Protein AF-A0A3B0Y2H4-F1 (afdb_monomer_lite)

Radius of gyration: 15.21 Å; chains: 1; bounding box: 30×24×44 Å

Sequence (88 aa):
MRKLFLPILNLLESGEEEYRYKESHRKILLVVGGLFLFLSAVSATAAIIASQLGGLIPFLVFFLIGLVCEVVGLLGSDRAVAKIWGSK

Foldseek 3Di:
DVVVCVVVQCVQVDDPDDFDFDLVLLVVLLVQLVVLQVQLVVLVVVCVVVVHPVSVVSNVVSNVSSVSSNCCSPPHDSSSSRVVVVGD

Structure (mmCIF, N/CA/C/O backbone):
data_AF-A0A3B0Y2H4-F1
#
_entry.id   AF-A0A3B0Y2H4-F1
#
loop_
_atom_site.group_PDB
_atom_site.id
_atom_site.type_symbol
_atom_site.label_atom_id
_atom_site.label_alt_id
_atom_site.label_comp_id
_atom_site.label_asym_id
_atom_site.label_entity_id
_atom_site.label_seq_id
_atom_site.pdbx_PDB_ins_code
_atom_site.Cartn_x
_atom_site.Cartn_y
_atom_site.Cartn_z
_atom_site.occupancy
_atom_site.B_iso_or_equiv
_atom_site.auth_seq_id
_atom_site.auth_comp_id
_atom_site.auth_asym_id
_atom_site.auth_atom_id
_atom_site.pdbx_PDB_model_num
ATOM 1 N N . MET A 1 1 ? -13.787 -11.508 -1.867 1.00 51.62 1 MET A N 1
ATOM 2 C CA . MET A 1 1 ? -12.727 -10.487 -1.708 1.00 51.62 1 MET A CA 1
ATOM 3 C C . MET A 1 1 ? -11.964 -10.620 -0.382 1.00 51.62 1 MET A C 1
ATOM 5 O O . MET A 1 1 ? -10.772 -10.861 -0.441 1.00 51.62 1 MET A O 1
ATOM 9 N N . ARG A 1 2 ? -12.601 -10.569 0.805 1.00 54.81 2 ARG A N 1
ATOM 10 C CA . ARG A 1 2 ? -11.892 -10.655 2.112 1.00 54.81 2 ARG A CA 1
ATOM 11 C C . ARG A 1 2 ? -11.146 -11.978 2.367 1.00 54.81 2 ARG A C 1
ATOM 13 O O . ARG A 1 2 ? -10.145 -11.988 3.068 1.00 54.81 2 ARG A O 1
ATOM 20 N N . LYS A 1 3 ? -11.602 -13.085 1.762 1.00 54.31 3 LYS A N 1
ATOM 21 C CA . LYS A 1 3 ? -11.027 -14.425 1.975 1.00 54.31 3 LYS A CA 1
ATOM 22 C C . LYS A 1 3 ? -9.560 -14.577 1.553 1.00 54.31 3 LYS A C 1
ATOM 24 O O . LYS A 1 3 ? -8.869 -15.378 2.164 1.00 54.31 3 LYS A O 1
ATOM 29 N N . LEU A 1 4 ? -9.080 -13.818 0.562 1.00 60.56 4 LEU A N 1
ATOM 30 C CA . LEU A 1 4 ? -7.685 -13.921 0.105 1.00 60.56 4 LEU A CA 1
ATOM 31 C C . LEU A 1 4 ? -6.693 -13.359 1.135 1.00 60.56 4 LEU A C 1
ATOM 33 O O . LEU A 1 4 ? -5.583 -13.857 1.270 1.00 60.56 4 LEU A O 1
ATOM 37 N N . PHE A 1 5 ? -7.123 -12.342 1.884 1.00 64.69 5 PHE A N 1
ATOM 38 C CA . PHE A 1 5 ? -6.306 -11.634 2.871 1.00 64.69 5 PHE A CA 1
ATOM 39 C C . PHE A 1 5 ? -6.641 -1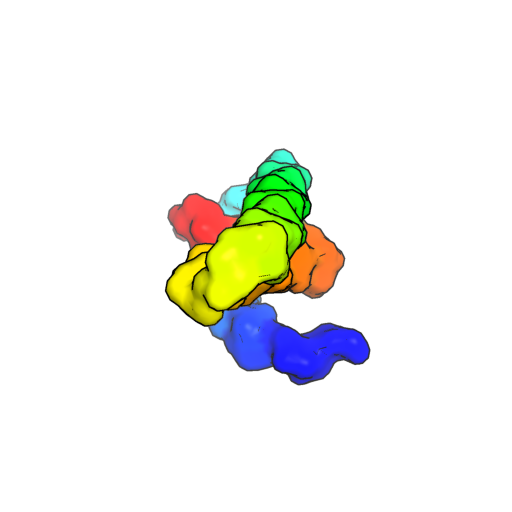2.036 4.310 1.00 64.69 5 PHE A C 1
ATOM 41 O O . PHE A 1 5 ? -6.109 -11.455 5.249 1.00 64.69 5 PHE A O 1
ATOM 48 N N . LEU A 1 6 ? -7.478 -13.066 4.488 1.00 65.50 6 LEU A N 1
ATOM 49 C CA . LEU A 1 6 ? -7.824 -13.633 5.790 1.00 65.50 6 LEU A CA 1
ATOM 50 C C . LEU A 1 6 ? -6.629 -14.010 6.671 1.00 65.50 6 LEU A C 1
ATOM 52 O O . LEU A 1 6 ? -6.761 -13.777 7.862 1.00 65.50 6 LEU A O 1
ATOM 56 N N . PRO A 1 7 ? -5.506 -14.585 6.191 1.00 67.94 7 PRO A N 1
ATOM 57 C CA . PRO A 1 7 ? -4.400 -14.918 7.092 1.00 67.94 7 PRO A CA 1
ATOM 58 C C . PRO A 1 7 ? -3.728 -13.663 7.659 1.00 67.94 7 PRO A C 1
ATOM 60 O O . PRO A 1 7 ? -3.376 -13.637 8.833 1.00 67.94 7 PRO A O 1
ATOM 63 N N . ILE A 1 8 ? -3.621 -12.601 6.856 1.00 67.12 8 ILE A N 1
ATOM 64 C CA . ILE A 1 8 ? -3.071 -11.314 7.289 1.00 67.12 8 ILE A CA 1
ATOM 65 C C . ILE A 1 8 ? -4.071 -10.631 8.228 1.00 67.12 8 ILE A C 1
ATOM 67 O O . ILE A 1 8 ? -3.709 -10.274 9.343 1.00 67.12 8 ILE A O 1
ATOM 71 N N . LEU A 1 9 ? -5.347 -10.529 7.836 1.00 66.38 9 LEU A N 1
ATOM 72 C CA . LEU A 1 9 ? -6.381 -9.949 8.694 1.00 66.38 9 LEU A CA 1
ATOM 73 C C . LEU A 1 9 ? -6.529 -10.714 10.011 1.00 66.38 9 LEU A C 1
ATOM 75 O O . LEU A 1 9 ? -6.506 -10.072 11.044 1.00 66.38 9 LEU A O 1
ATOM 79 N N . ASN A 1 10 ? -6.591 -12.049 10.021 1.00 70.44 10 ASN A N 1
ATOM 80 C CA . ASN A 1 10 ? -6.686 -12.815 11.270 1.00 70.44 10 ASN A CA 1
ATOM 81 C C . ASN A 1 10 ? -5.470 -12.611 12.166 1.00 70.44 10 ASN A C 1
ATOM 83 O O . ASN A 1 10 ? -5.637 -12.527 13.377 1.00 70.44 10 ASN A O 1
ATOM 87 N N . LEU A 1 11 ? -4.257 -12.526 11.612 1.00 69.12 11 LEU A N 1
ATOM 88 C CA . LEU A 1 11 ? -3.067 -12.258 12.420 1.00 69.12 11 LEU A CA 1
ATOM 89 C C . LEU A 1 11 ? -3.139 -10.864 13.055 1.00 69.12 11 LEU A C 1
ATOM 91 O O . LEU A 1 11 ? -2.745 -10.681 14.208 1.00 69.12 11 LEU A O 1
ATOM 95 N N . LEU A 1 12 ? -3.660 -9.882 12.316 1.00 67.88 12 LEU A N 1
ATOM 96 C CA . LEU A 1 12 ? -3.808 -8.515 12.799 1.00 67.88 12 LEU A CA 1
ATOM 97 C C . LEU A 1 12 ? -5.021 -8.311 13.723 1.00 67.88 12 LEU A C 1
ATOM 99 O O . LEU A 1 12 ? -4.974 -7.490 14.633 1.00 67.88 12 LEU A O 1
ATOM 103 N N . GLU A 1 13 ? -6.087 -9.074 13.527 1.00 69.31 13 GLU A N 1
ATOM 104 C CA . GLU A 1 13 ? -7.337 -8.985 14.279 1.00 69.31 13 GLU A CA 1
ATOM 105 C C . GLU A 1 13 ? -7.382 -9.945 15.468 1.00 69.31 13 GLU A C 1
ATOM 107 O O . GLU A 1 13 ? -8.194 -9.733 16.361 1.00 69.31 13 GLU A O 1
ATOM 112 N N . SER A 1 14 ? -6.516 -10.962 15.536 1.00 60.25 14 SER A N 1
ATOM 113 C CA . SER A 1 14 ? -6.423 -11.858 16.694 1.00 60.25 14 SER A CA 1
ATOM 114 C C . SER A 1 14 ? -5.715 -11.177 17.864 1.00 60.25 14 SER A C 1
ATOM 116 O O . SER A 1 14 ? -4.584 -10.691 17.739 1.00 60.25 14 SER A O 1
ATOM 118 N N . GLY A 1 15 ? -6.399 -11.169 19.006 1.00 60.47 15 GLY A N 1
ATOM 119 C CA . GLY A 1 15 ? -5.957 -10.661 20.305 1.00 60.47 15 GLY A CA 1
ATOM 120 C C . GLY A 1 15 ? -7.171 -10.358 21.190 1.00 60.47 15 GLY A C 1
ATOM 121 O O . GLY A 1 15 ? -8.288 -10.299 20.693 1.00 60.47 15 GLY A O 1
ATOM 122 N N . GLU A 1 16 ? -6.993 -10.054 22.466 1.00 57.88 16 GLU A N 1
ATOM 123 C CA . GLU A 1 16 ? -8.041 -9.488 23.353 1.00 57.88 16 GLU A CA 1
ATOM 124 C C . GLU A 1 16 ? -7.551 -8.151 23.953 1.00 57.88 16 GLU A C 1
ATOM 126 O O . GLU A 1 16 ? -8.017 -7.704 24.990 1.00 57.88 16 GLU A O 1
ATOM 131 N N . GLU A 1 17 ? -6.552 -7.522 23.320 1.00 58.62 17 GLU A N 1
ATOM 132 C CA . GLU A 1 17 ? -5.913 -6.302 23.828 1.00 58.62 17 GLU A CA 1
ATOM 133 C C . GLU A 1 17 ? -6.759 -5.047 23.538 1.00 58.62 17 GLU A C 1
ATOM 135 O O . GLU A 1 17 ? -7.362 -4.915 22.462 1.00 58.62 17 GLU 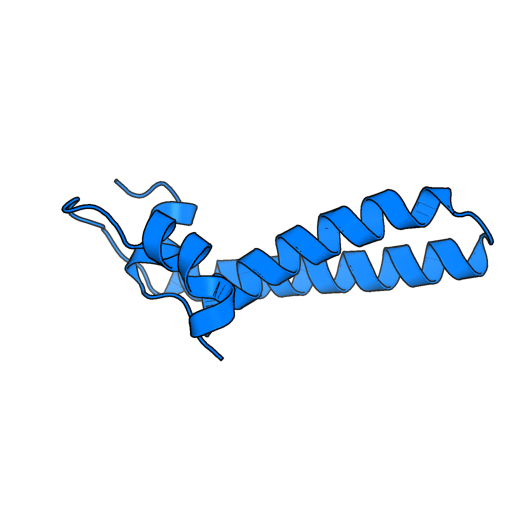A O 1
ATOM 140 N N . GLU A 1 18 ? -6.799 -4.152 24.527 1.00 56.59 18 GLU A N 1
ATOM 141 C CA . GLU A 1 18 ? -7.611 -2.935 24.598 1.00 56.59 18 GLU A CA 1
ATOM 142 C C . GLU A 1 18 ? -7.030 -1.830 23.697 1.00 56.59 18 GLU A C 1
ATOM 144 O O . GLU A 1 18 ? -6.220 -1.013 24.112 1.00 56.59 18 GLU A O 1
ATOM 149 N N . TYR A 1 19 ? -7.443 -1.795 22.430 1.00 58.88 19 TYR A N 1
ATOM 150 C CA . TYR A 1 19 ? -6.848 -0.892 21.443 1.00 58.88 19 TYR A CA 1
ATOM 151 C C . TYR A 1 19 ? -7.422 0.538 21.508 1.00 58.88 19 TYR A C 1
ATOM 153 O O . TYR A 1 19 ? -8.628 0.759 21.368 1.00 58.88 19 TYR A O 1
ATOM 161 N N . ARG A 1 20 ? -6.555 1.559 21.614 1.00 56.78 20 ARG A N 1
ATOM 162 C CA . ARG A 1 20 ? -6.941 2.964 21.366 1.00 56.78 20 ARG A CA 1
ATOM 163 C C . ARG A 1 20 ? -6.962 3.256 19.870 1.00 56.78 20 ARG A C 1
ATOM 165 O O . ARG A 1 20 ? -5.968 3.647 19.259 1.00 56.78 20 ARG A O 1
ATOM 172 N N . TYR A 1 21 ? -8.137 3.108 19.275 1.00 61.97 21 TYR A N 1
ATOM 173 C CA . TYR A 1 21 ? -8.351 3.475 17.883 1.00 61.97 21 TYR A CA 1
ATOM 174 C C . TYR A 1 21 ? -8.465 4.983 17.667 1.00 61.97 21 TYR A C 1
ATOM 176 O O . TYR A 1 21 ? -9.083 5.709 18.446 1.00 61.97 21 TYR A O 1
ATOM 184 N N . LYS A 1 22 ? -7.915 5.443 16.543 1.00 62.97 22 LYS A N 1
ATOM 185 C CA . LYS A 1 22 ? -8.132 6.788 16.018 1.00 62.97 22 LYS A CA 1
ATOM 186 C C . LYS A 1 22 ? -8.330 6.683 14.509 1.00 62.97 22 LYS A C 1
ATOM 188 O O . LYS A 1 22 ? -7.426 6.230 13.808 1.00 62.97 22 LYS A O 1
ATOM 193 N N . GLU A 1 23 ? -9.471 7.145 13.994 1.00 66.19 23 GLU A N 1
ATOM 194 C CA . GLU A 1 23 ? -9.802 7.096 12.555 1.00 66.19 23 GLU A CA 1
ATOM 195 C C . GLU A 1 23 ? -8.739 7.751 11.652 1.00 66.19 23 GLU A C 1
ATOM 197 O O . GLU A 1 23 ? -8.596 7.400 10.479 1.00 66.19 23 GLU A O 1
ATOM 202 N N . SER A 1 24 ? -7.941 8.685 12.184 1.00 73.31 24 SER A N 1
ATOM 203 C CA . SER A 1 24 ? -6.821 9.295 11.461 1.00 73.31 24 SER A CA 1
ATOM 204 C C . SER A 1 24 ? -5.761 8.279 11.026 1.00 73.31 24 SER A C 1
ATOM 206 O O . SER A 1 24 ? -5.180 8.440 9.956 1.00 73.31 24 SER A O 1
ATOM 208 N N . HIS A 1 25 ? -5.530 7.217 11.806 1.00 74.94 25 HIS A N 1
ATOM 209 C CA . HIS A 1 25 ? -4.544 6.183 11.477 1.00 74.94 25 HIS A CA 1
ATOM 210 C C . HIS A 1 25 ? -4.916 5.415 10.209 1.00 74.94 25 HIS A C 1
ATOM 212 O O . HIS A 1 25 ? -4.034 5.061 9.428 1.00 74.94 25 HIS A O 1
ATOM 218 N N . ARG A 1 26 ? -6.217 5.234 9.952 1.00 79.19 26 ARG A N 1
ATOM 219 C CA . ARG A 1 26 ? -6.717 4.592 8.733 1.00 79.19 26 ARG A CA 1
ATOM 220 C C . ARG A 1 26 ? -6.442 5.447 7.500 1.00 79.19 26 ARG A C 1
ATOM 222 O O . ARG A 1 26 ? -5.947 4.938 6.501 1.00 79.19 26 ARG A O 1
ATOM 229 N N . LYS A 1 27 ? -6.697 6.758 7.585 1.00 82.75 27 LYS A N 1
ATOM 230 C CA . LYS A 1 27 ? -6.401 7.703 6.493 1.00 82.75 27 LYS A CA 1
ATOM 231 C C . LYS A 1 27 ? -4.910 7.760 6.186 1.00 82.75 27 LYS A C 1
ATOM 233 O O . LYS A 1 27 ? -4.544 7.704 5.020 1.00 82.75 27 LYS A O 1
ATOM 238 N N . ILE A 1 28 ? -4.057 7.825 7.210 1.00 84.88 28 ILE A N 1
ATOM 239 C CA . ILE A 1 28 ? -2.603 7.834 7.005 1.00 84.88 28 ILE A CA 1
ATOM 240 C C . ILE A 1 28 ? -2.152 6.518 6.364 1.00 84.88 28 ILE A C 1
ATOM 242 O O . ILE A 1 28 ? -1.360 6.557 5.432 1.00 84.88 28 ILE A O 1
ATOM 246 N N . LEU A 1 29 ? -2.686 5.370 6.797 1.00 84.81 29 LEU A N 1
ATOM 247 C CA . LEU A 1 29 ? -2.338 4.073 6.212 1.00 84.81 29 LEU A CA 1
ATOM 248 C C . LEU A 1 29 ? -2.689 3.996 4.718 1.00 84.81 29 LEU A C 1
ATOM 250 O O . LEU A 1 29 ? -1.879 3.510 3.936 1.00 84.81 29 LEU A O 1
ATOM 254 N N . LEU A 1 30 ? -3.850 4.527 4.322 1.00 86.56 30 LEU A N 1
ATOM 255 C CA . LEU A 1 30 ? -4.253 4.626 2.915 1.00 86.56 30 LEU A CA 1
ATOM 256 C C . LEU A 1 30 ? -3.369 5.59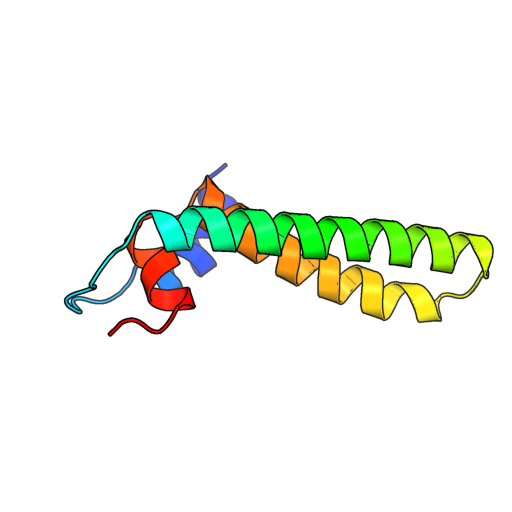5 2.124 1.00 86.56 30 LEU A C 1
ATOM 258 O O . LEU A 1 30 ? -2.944 5.280 1.021 1.00 86.56 30 LEU A O 1
ATOM 262 N N . VAL A 1 31 ? -3.044 6.762 2.687 1.00 90.69 31 VAL A N 1
ATOM 263 C CA . VAL A 1 31 ? -2.153 7.732 2.029 1.00 90.69 31 VAL A CA 1
ATOM 264 C C . VAL A 1 31 ? -0.752 7.146 1.839 1.00 90.69 31 VAL A C 1
ATOM 266 O O . VAL A 1 31 ? -0.165 7.289 0.770 1.00 90.69 31 VAL A O 1
ATOM 269 N N . VAL A 1 32 ? -0.221 6.457 2.851 1.00 89.25 32 VAL A N 1
ATOM 270 C CA . VAL A 1 32 ? 1.080 5.779 2.787 1.00 89.25 32 VAL A CA 1
ATOM 271 C C . VAL A 1 32 ? 1.037 4.611 1.799 1.00 89.25 32 VAL A C 1
ATOM 273 O O . VAL A 1 32 ? 1.956 4.479 0.996 1.00 89.25 32 VAL A O 1
ATOM 276 N N . GLY A 1 33 ? -0.036 3.813 1.796 1.00 89.44 33 GLY A N 1
ATOM 277 C CA . GLY A 1 33 ? -0.268 2.757 0.805 1.00 89.44 33 GLY A CA 1
ATOM 278 C C . GLY A 1 33 ? -0.239 3.297 -0.624 1.00 89.44 33 GLY A C 1
ATOM 279 O O . GLY A 1 33 ? 0.571 2.848 -1.437 1.00 89.44 33 GLY A O 1
ATOM 280 N N . GLY A 1 34 ? -1.004 4.358 -0.884 1.00 92.19 34 GLY A N 1
ATOM 281 C CA . GLY A 1 34 ? -1.020 5.057 -2.166 1.00 92.19 34 GLY A CA 1
ATOM 282 C C . GLY A 1 34 ? 0.341 5.638 -2.562 1.00 92.19 34 GLY A C 1
ATOM 283 O O . GLY A 1 34 ? 0.736 5.526 -3.721 1.00 92.19 34 GLY A O 1
ATOM 284 N N . LEU A 1 35 ? 1.102 6.197 -1.613 1.00 93.25 35 LEU A N 1
ATOM 285 C CA . LEU A 1 35 ? 2.472 6.664 -1.856 1.00 93.25 35 LEU A CA 1
ATOM 286 C C . LEU A 1 35 ? 3.392 5.515 -2.278 1.00 93.25 35 LEU A C 1
ATOM 288 O O . LEU A 1 35 ? 4.126 5.647 -3.254 1.00 93.25 35 LEU A O 1
ATOM 292 N N . PHE A 1 36 ? 3.334 4.373 -1.594 1.00 92.44 36 PHE A N 1
ATOM 293 C CA . PHE A 1 36 ? 4.119 3.196 -1.963 1.00 92.44 36 PHE A CA 1
ATOM 294 C C . PHE A 1 36 ? 3.713 2.629 -3.329 1.00 92.44 36 PHE A C 1
ATOM 296 O O . PHE A 1 36 ? 4.583 2.278 -4.125 1.00 92.44 36 PHE A O 1
ATOM 303 N N . LEU A 1 37 ? 2.418 2.606 -3.654 1.00 92.12 37 LEU A N 1
ATOM 304 C CA . LEU A 1 37 ? 1.944 2.218 -4.986 1.00 92.12 37 LEU A CA 1
ATOM 305 C C . LEU A 1 37 ? 2.415 3.196 -6.070 1.00 92.12 37 LEU A C 1
ATOM 307 O O . LEU A 1 37 ? 2.825 2.768 -7.150 1.00 92.12 37 LEU A O 1
ATOM 311 N N . PHE A 1 38 ? 2.436 4.496 -5.776 1.00 94.19 38 PHE A N 1
ATOM 312 C CA . PHE A 1 38 ? 2.991 5.505 -6.674 1.00 94.19 38 PHE A CA 1
ATOM 313 C C . PHE A 1 38 ? 4.495 5.293 -6.902 1.00 94.19 38 PHE A C 1
ATOM 315 O O . PHE A 1 38 ? 4.939 5.226 -8.049 1.00 94.19 38 PHE A O 1
ATOM 322 N N . LEU A 1 39 ? 5.281 5.101 -5.835 1.00 93.12 39 LEU A N 1
ATOM 323 C CA . LEU A 1 39 ? 6.712 4.785 -5.937 1.00 93.12 39 LEU A CA 1
ATOM 324 C C . LEU A 1 39 ? 6.961 3.485 -6.710 1.00 93.12 39 LEU A C 1
ATOM 326 O O . LEU A 1 39 ? 7.925 3.392 -7.471 1.00 93.12 39 LEU A O 1
ATOM 330 N N . SER A 1 40 ? 6.095 2.488 -6.531 1.00 93.31 40 SER A N 1
ATOM 331 C CA . SER A 1 40 ? 6.137 1.235 -7.275 1.00 93.31 40 SER A CA 1
ATOM 332 C C . SER A 1 40 ? 5.947 1.482 -8.776 1.00 93.31 40 SER A C 1
ATOM 334 O O . SER A 1 40 ? 6.796 1.080 -9.571 1.00 93.31 40 SER A O 1
ATOM 336 N N . ALA A 1 41 ? 4.920 2.237 -9.177 1.00 92.44 41 ALA A N 1
ATOM 337 C CA . ALA A 1 41 ? 4.679 2.580 -10.581 1.00 92.44 41 ALA A CA 1
ATOM 338 C C . ALA A 1 41 ? 5.847 3.362 -11.210 1.00 92.44 41 ALA A C 1
ATOM 340 O O . ALA A 1 41 ? 6.265 3.066 -12.334 1.00 92.44 41 ALA A O 1
ATOM 341 N N . VAL A 1 42 ? 6.420 4.318 -10.471 1.00 93.00 42 VAL A N 1
ATOM 342 C CA . VAL A 1 42 ? 7.616 5.059 -10.904 1.00 93.00 42 VAL A CA 1
ATOM 343 C C . VAL A 1 42 ? 8.810 4.118 -11.059 1.00 93.00 42 VAL A C 1
ATOM 345 O O . VAL A 1 42 ? 9.499 4.176 -12.074 1.00 93.00 42 VAL A O 1
ATOM 348 N N . SER A 1 43 ? 9.024 3.207 -10.106 1.00 90.56 43 SER A N 1
ATOM 349 C CA . SER A 1 43 ? 10.113 2.222 -10.161 1.00 90.56 43 SER A CA 1
ATOM 350 C C . SER A 1 43 ? 9.965 1.277 -11.354 1.00 90.56 43 SER A C 1
ATOM 352 O O . SER A 1 43 ? 10.941 1.035 -12.057 1.00 90.56 43 SER A O 1
ATOM 354 N N . ALA A 1 44 ? 8.751 0.794 -11.637 1.00 89.69 44 ALA A N 1
ATOM 355 C CA . ALA A 1 44 ? 8.476 -0.032 -12.811 1.00 89.69 44 ALA A CA 1
ATOM 356 C C . ALA A 1 44 ? 8.749 0.730 -14.113 1.00 89.69 44 ALA A C 1
ATOM 358 O O . ALA A 1 44 ? 9.417 0.214 -15.007 1.00 89.69 44 ALA A O 1
ATOM 359 N N . THR A 1 45 ? 8.286 1.978 -14.202 1.00 90.44 45 THR A N 1
ATOM 360 C CA . THR A 1 45 ? 8.505 2.828 -15.379 1.00 90.44 45 THR A CA 1
ATOM 361 C C . THR A 1 45 ? 9.997 3.086 -15.595 1.00 90.44 45 THR A C 1
ATOM 363 O O . THR A 1 45 ? 10.500 2.920 -16.704 1.00 90.44 45 THR A O 1
ATOM 366 N N . ALA A 1 46 ? 10.732 3.408 -14.528 1.00 89.56 46 ALA A N 1
ATOM 367 C CA . ALA A 1 46 ? 12.179 3.591 -14.572 1.00 89.56 46 ALA A CA 1
ATOM 368 C C . ALA A 1 46 ? 12.915 2.304 -14.979 1.00 89.56 46 ALA A C 1
ATOM 370 O O . ALA A 1 46 ? 13.842 2.367 -15.783 1.00 89.56 46 ALA A O 1
ATOM 371 N N . ALA A 1 47 ? 12.484 1.138 -14.48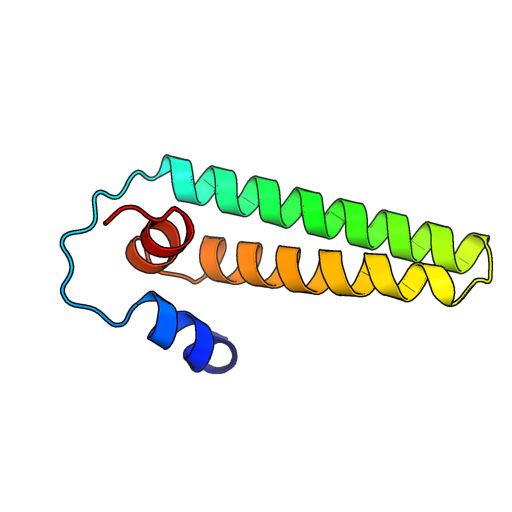3 1.00 89.50 47 ALA A N 1
ATOM 372 C CA . ALA A 1 47 ? 13.056 -0.159 -14.845 1.00 89.50 47 ALA A CA 1
ATOM 373 C C . ALA A 1 47 ? 12.895 -0.466 -16.343 1.00 89.50 47 ALA A C 1
ATOM 375 O O . ALA A 1 47 ? 13.842 -0.929 -16.981 1.00 89.50 47 ALA A O 1
ATOM 376 N N . ILE A 1 48 ? 11.717 -0.166 -16.906 1.00 88.56 48 ILE A N 1
ATOM 377 C CA . ILE A 1 48 ? 11.421 -0.338 -18.335 1.00 88.56 48 ILE A CA 1
ATOM 378 C C . ILE A 1 48 ? 12.294 0.601 -19.173 1.00 88.56 48 ILE A C 1
ATOM 380 O O . ILE A 1 48 ? 12.946 0.149 -20.111 1.00 88.56 48 ILE A O 1
ATOM 384 N N . ILE A 1 49 ? 12.363 1.888 -18.811 1.00 89.88 49 ILE A N 1
ATOM 385 C CA . ILE A 1 49 ? 13.169 2.885 -19.538 1.00 89.88 49 ILE A CA 1
ATOM 386 C C . ILE A 1 49 ? 14.657 2.521 -19.496 1.00 89.88 49 ILE A C 1
ATOM 388 O O . ILE A 1 49 ? 15.340 2.577 -20.515 1.00 89.88 49 ILE A O 1
ATOM 392 N N . ALA A 1 50 ? 15.160 2.109 -18.332 1.00 87.88 50 ALA A N 1
ATOM 393 C CA . ALA A 1 50 ? 16.553 1.716 -18.158 1.00 87.88 50 ALA A CA 1
ATOM 394 C C . ALA A 1 50 ? 16.875 0.329 -18.747 1.00 87.88 50 ALA A C 1
ATOM 396 O O . ALA A 1 50 ? 18.040 -0.067 -18.740 1.00 87.88 50 ALA A O 1
ATOM 397 N N . SER A 1 51 ? 15.868 -0.427 -19.217 1.00 84.06 51 SER A N 1
ATOM 398 C CA . SER A 1 51 ? 16.001 -1.831 -19.646 1.00 84.06 51 SER A CA 1
ATOM 399 C C . SER A 1 51 ? 16.758 -2.694 -18.624 1.00 84.06 51 SER A C 1
ATOM 401 O O . SER A 1 51 ? 17.490 -3.621 -18.968 1.00 84.06 51 SER A O 1
ATOM 403 N N . GLN A 1 52 ? 16.606 -2.359 -17.342 1.00 82.62 52 GLN A N 1
ATOM 404 C CA . GLN A 1 52 ? 17.351 -2.940 -16.234 1.00 82.62 52 GLN A CA 1
ATOM 405 C C . GLN A 1 52 ? 16.392 -3.703 -15.332 1.00 82.62 52 GLN A C 1
ATOM 407 O O . GLN A 1 52 ? 15.571 -3.118 -14.623 1.00 82.62 52 GLN A O 1
ATOM 412 N N . LEU A 1 53 ? 16.565 -5.025 -15.291 1.00 80.69 53 LEU A N 1
ATOM 413 C CA . LEU A 1 53 ? 15.823 -5.892 -14.373 1.00 80.69 53 LEU A CA 1
ATOM 414 C C . LEU A 1 53 ? 16.107 -5.561 -12.899 1.00 80.69 53 LEU A C 1
ATOM 416 O O . LEU A 1 53 ? 15.287 -5.873 -12.042 1.00 80.69 53 LEU A O 1
ATOM 420 N N . GLY A 1 54 ? 17.214 -4.872 -12.591 1.00 80.38 54 GLY A N 1
ATOM 421 C CA . GLY A 1 54 ? 17.510 -4.399 -11.235 1.00 80.38 54 GLY A CA 1
ATOM 422 C C . GLY A 1 54 ? 16.430 -3.476 -10.654 1.00 80.38 54 GLY A C 1
ATOM 423 O O . GLY A 1 54 ? 16.206 -3.483 -9.445 1.00 80.38 54 GLY A O 1
ATOM 424 N N . GLY A 1 55 ? 15.692 -2.747 -11.501 1.00 78.88 55 GLY A N 1
ATOM 425 C CA . GLY A 1 55 ? 14.585 -1.887 -11.071 1.00 78.88 55 GLY A CA 1
ATOM 426 C C . GLY A 1 55 ? 13.320 -2.641 -10.635 1.00 78.88 55 GLY A C 1
ATOM 427 O O . GLY A 1 55 ? 12.443 -2.042 -10.012 1.00 78.88 55 GLY A O 1
ATOM 428 N N . LEU A 1 56 ? 13.223 -3.957 -10.889 1.00 84.06 56 LEU A N 1
ATOM 429 C CA . LEU A 1 56 ? 12.094 -4.766 -10.412 1.00 84.06 56 LEU A CA 1
ATOM 430 C C . LEU A 1 56 ? 12.099 -4.960 -8.896 1.00 84.06 56 LEU A C 1
ATOM 432 O O . LEU A 1 56 ? 11.028 -5.095 -8.312 1.00 84.06 56 LEU A O 1
ATOM 436 N N . ILE A 1 57 ? 13.274 -4.982 -8.261 1.00 89.94 57 ILE A N 1
ATOM 437 C CA . ILE A 1 57 ? 13.395 -5.205 -6.814 1.00 89.94 57 ILE A CA 1
ATOM 438 C C . ILE A 1 57 ? 12.652 -4.106 -6.031 1.00 89.94 57 ILE A C 1
ATOM 440 O O . ILE A 1 57 ? 11.734 -4.444 -5.279 1.00 89.94 57 ILE A O 1
ATOM 444 N N . PRO A 1 58 ? 12.962 -2.804 -6.212 1.00 88.62 58 PRO A N 1
ATOM 445 C CA . PRO A 1 58 ? 12.230 -1.740 -5.528 1.00 88.62 58 PRO A CA 1
ATOM 446 C C . PRO A 1 58 ? 10.753 -1.684 -5.936 1.00 88.62 58 PRO A C 1
ATOM 448 O O . PRO A 1 58 ? 9.905 -1.473 -5.071 1.00 88.62 58 PRO A O 1
ATOM 451 N N . PHE A 1 59 ? 10.420 -1.957 -7.206 1.00 90.62 59 PHE A N 1
ATOM 452 C CA . PHE A 1 59 ? 9.024 -2.082 -7.643 1.00 90.62 59 PHE A CA 1
ATOM 453 C C . PHE A 1 59 ? 8.252 -3.102 -6.796 1.00 90.62 59 PHE A C 1
ATOM 455 O O . PHE A 1 59 ? 7.203 -2.754 -6.254 1.00 90.62 59 PHE A O 1
ATOM 462 N N . LEU A 1 60 ? 8.777 -4.324 -6.658 1.00 92.44 60 LEU A N 1
ATOM 463 C CA . LEU A 1 60 ? 8.139 -5.427 -5.935 1.00 92.44 60 LEU A CA 1
ATOM 464 C C . LEU A 1 60 ? 7.972 -5.111 -4.451 1.00 92.44 60 LEU A C 1
ATOM 466 O O . LEU A 1 60 ? 6.899 -5.333 -3.898 1.00 92.44 60 LEU A O 1
ATOM 470 N N . VAL A 1 61 ? 9.009 -4.570 -3.812 1.00 93.31 61 VAL A N 1
ATOM 471 C CA . VAL A 1 61 ? 8.966 -4.237 -2.382 1.00 93.31 61 VAL A CA 1
ATOM 472 C C . VAL A 1 61 ? 7.920 -3.157 -2.113 1.00 93.31 61 VAL A C 1
ATOM 474 O O . VAL A 1 61 ? 7.046 -3.348 -1.268 1.00 93.31 61 VAL A O 1
ATOM 477 N N . PHE A 1 62 ? 7.949 -2.054 -2.864 1.00 93.56 62 PHE A N 1
ATOM 478 C CA . PHE A 1 62 ? 6.966 -0.984 -2.709 1.00 93.56 62 PHE A CA 1
ATOM 479 C C . PHE A 1 62 ? 5.554 -1.435 -3.087 1.00 93.56 62 PHE A C 1
ATOM 481 O O . PHE A 1 62 ? 4.598 -1.058 -2.416 1.00 93.56 62 PHE A O 1
ATOM 488 N N . PHE A 1 63 ? 5.419 -2.293 -4.102 1.00 92.75 63 PHE A N 1
ATOM 489 C CA . PHE A 1 63 ? 4.132 -2.860 -4.491 1.00 92.75 63 PHE A CA 1
ATOM 490 C C . PHE A 1 63 ? 3.531 -3.705 -3.369 1.00 92.75 63 PHE A C 1
ATOM 492 O O . PHE A 1 63 ? 2.383 -3.495 -2.995 1.00 92.75 63 PHE A O 1
ATOM 499 N N . LEU A 1 64 ? 4.305 -4.638 -2.806 1.00 91.31 64 LEU A N 1
ATOM 500 C CA . LEU A 1 64 ? 3.835 -5.528 -1.746 1.00 91.31 64 LEU A CA 1
ATOM 501 C C . LEU A 1 64 ? 3.471 -4.749 -0.480 1.00 91.31 64 LEU A C 1
ATOM 503 O O . LEU A 1 64 ? 2.405 -4.980 0.085 1.00 91.31 64 LEU A O 1
ATOM 507 N N . ILE A 1 65 ? 4.316 -3.805 -0.059 1.00 90.75 65 ILE A N 1
ATOM 508 C CA . ILE A 1 65 ? 4.052 -2.969 1.121 1.00 90.75 65 ILE A CA 1
ATOM 509 C C . ILE A 1 65 ? 2.812 -2.102 0.893 1.00 90.75 65 ILE A C 1
ATOM 511 O O . ILE A 1 65 ? 1.899 -2.117 1.718 1.00 90.75 65 ILE A O 1
ATOM 515 N N . GLY A 1 66 ? 2.752 -1.392 -0.239 1.00 90.12 66 GLY A N 1
ATOM 516 C CA . GLY A 1 66 ? 1.615 -0.547 -0.594 1.00 90.12 66 GLY A CA 1
ATOM 517 C C . GLY A 1 66 ? 0.316 -1.344 -0.647 1.00 90.12 66 GLY A C 1
ATOM 518 O O . GLY A 1 66 ? -0.678 -0.937 -0.057 1.00 90.12 66 GLY A O 1
ATOM 519 N N . LEU A 1 67 ? 0.349 -2.536 -1.245 1.00 88.31 67 LEU A N 1
ATOM 520 C CA . LEU A 1 67 ? -0.804 -3.426 -1.329 1.00 88.31 67 LEU A CA 1
ATOM 521 C C . LEU A 1 67 ? -1.259 -3.919 0.049 1.00 88.31 67 LEU A C 1
ATOM 523 O O . LEU A 1 67 ? -2.458 -3.933 0.308 1.00 88.31 67 LEU A O 1
ATOM 527 N N . VAL A 1 68 ? -0.344 -4.268 0.960 1.00 86.38 68 VAL A N 1
ATOM 528 C CA . VAL A 1 68 ? -0.718 -4.620 2.342 1.00 86.38 68 VAL A CA 1
ATOM 529 C C . VAL A 1 68 ? -1.339 -3.419 3.064 1.00 86.38 68 VAL A C 1
ATOM 531 O O . VAL A 1 68 ? -2.382 -3.578 3.699 1.00 86.38 68 VAL A O 1
ATOM 534 N N . CYS A 1 69 ? -0.760 -2.220 2.942 1.00 85.88 69 CYS A N 1
ATOM 535 C CA . CYS A 1 69 ? -1.309 -0.997 3.537 1.00 85.88 69 CYS A CA 1
ATOM 536 C C . CYS A 1 69 ? -2.712 -0.672 3.007 1.00 85.88 69 CYS A C 1
ATOM 538 O O . CYS A 1 69 ? -3.611 -0.394 3.799 1.00 85.88 69 CYS A O 1
ATOM 540 N N . GLU A 1 70 ? -2.923 -0.763 1.694 1.00 85.94 70 GLU A N 1
ATOM 541 C CA . GLU A 1 70 ? -4.217 -0.516 1.054 1.00 85.94 70 GLU A CA 1
ATOM 542 C C . GLU A 1 70 ? -5.251 -1.565 1.479 1.00 85.94 70 GLU A C 1
ATOM 544 O O . GLU A 1 70 ? -6.380 -1.233 1.828 1.00 85.94 70 GLU A O 1
ATOM 549 N N . VAL A 1 71 ? -4.865 -2.846 1.510 1.00 84.94 71 VAL A N 1
ATOM 550 C CA . VAL A 1 71 ? -5.744 -3.947 1.927 1.00 84.94 71 VAL A CA 1
ATOM 551 C C . VAL A 1 71 ? -6.164 -3.780 3.382 1.00 84.94 71 VAL A C 1
ATOM 553 O O . VAL A 1 71 ? -7.351 -3.892 3.685 1.00 84.94 71 VAL A O 1
ATOM 556 N N . VAL A 1 72 ? -5.232 -3.483 4.288 1.00 83.56 72 VAL A N 1
ATOM 557 C CA . VAL A 1 72 ? -5.561 -3.278 5.705 1.00 83.56 72 VAL A CA 1
ATOM 558 C C . VAL A 1 72 ? -6.338 -1.974 5.903 1.00 83.56 72 VAL A C 1
ATOM 560 O O . VAL A 1 72 ? -7.293 -1.952 6.672 1.00 83.56 72 VAL A O 1
ATOM 563 N N . GLY A 1 73 ? -6.006 -0.906 5.178 1.00 82.12 73 GLY A N 1
ATOM 564 C CA . GLY A 1 73 ? -6.706 0.376 5.268 1.00 82.12 73 GLY A CA 1
ATOM 565 C C . GLY A 1 73 ? -8.124 0.348 4.690 1.00 82.12 73 GLY A C 1
ATOM 566 O O . GLY A 1 73 ? -9.029 0.973 5.245 1.00 82.12 73 GLY A O 1
ATOM 567 N N . LEU A 1 74 ? -8.355 -0.370 3.588 1.00 78.75 74 LEU A N 1
ATOM 568 C CA . LEU A 1 74 ? -9.661 -0.450 2.930 1.00 78.75 74 LEU A CA 1
ATOM 569 C C . LEU A 1 74 ? -10.538 -1.560 3.519 1.00 78.75 74 LEU A C 1
ATOM 571 O O . LEU A 1 74 ? -11.716 -1.315 3.783 1.00 78.75 74 LEU A O 1
ATOM 575 N N . LEU A 1 75 ? -9.986 -2.768 3.704 1.00 75.12 75 LEU A N 1
ATOM 576 C CA . LEU A 1 75 ? -10.735 -3.969 4.099 1.00 75.12 75 LEU A CA 1
ATOM 577 C C . LEU A 1 75 ? -10.542 -4.370 5.570 1.00 75.12 75 LEU A C 1
ATOM 579 O O . LEU A 1 75 ? -11.370 -5.135 6.072 1.00 75.12 75 LEU A O 1
ATOM 583 N N . GLY A 1 76 ? -9.471 -3.923 6.229 1.00 71.62 76 GLY A N 1
ATOM 584 C CA . GLY A 1 76 ? -9.182 -4.251 7.626 1.00 71.62 76 GLY A CA 1
ATOM 585 C C . GLY A 1 76 ? -10.102 -3.525 8.606 1.00 71.62 76 GLY A C 1
ATOM 586 O O . GLY A 1 76 ? -10.604 -2.436 8.320 1.00 71.62 76 GLY A O 1
ATOM 587 N N . SER A 1 77 ? -10.340 -4.139 9.766 1.00 72.69 77 SER A N 1
ATOM 588 C CA . SER A 1 77 ? -11.029 -3.473 10.874 1.00 72.69 77 SER A CA 1
ATOM 589 C C . SER A 1 77 ? -10.163 -2.395 11.529 1.00 72.69 77 SER A C 1
ATOM 591 O O . SER A 1 77 ? -8.938 -2.353 11.378 1.00 72.69 77 SER A O 1
ATOM 593 N N . ASP A 1 78 ? -10.806 -1.551 12.332 1.00 75.25 78 ASP A N 1
ATOM 594 C CA . ASP A 1 78 ? -10.163 -0.516 13.145 1.00 75.25 78 ASP A CA 1
ATOM 595 C C . ASP A 1 78 ? -9.031 -1.078 14.027 1.00 75.25 78 ASP A C 1
ATOM 597 O O . ASP A 1 78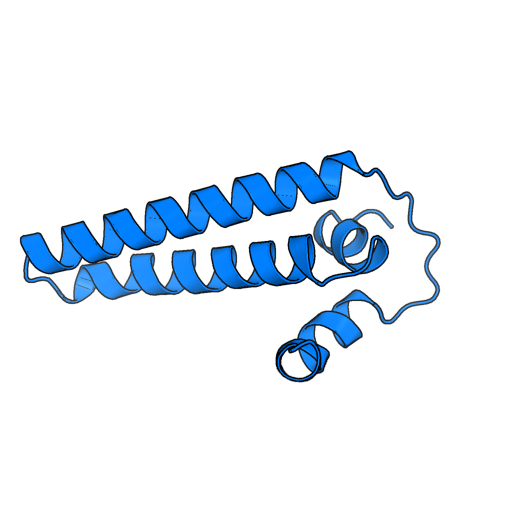 ? -7.998 -0.436 14.235 1.00 75.25 78 ASP A O 1
ATOM 601 N N . ARG A 1 79 ? -9.172 -2.336 14.458 1.00 70.19 79 ARG A N 1
ATOM 602 C CA . ARG A 1 79 ? -8.150 -3.083 15.189 1.00 70.19 79 ARG A CA 1
ATOM 603 C C . ARG A 1 79 ? -6.926 -3.417 14.343 1.00 70.19 79 ARG A C 1
ATOM 605 O O . ARG A 1 79 ? -5.802 -3.233 14.805 1.00 70.19 79 ARG A O 1
ATOM 612 N N . ALA A 1 80 ? -7.127 -3.899 13.118 1.00 73.62 80 ALA A N 1
ATOM 613 C CA . ALA A 1 80 ? -6.021 -4.227 12.223 1.00 73.62 80 ALA A CA 1
ATOM 614 C C . ALA A 1 80 ? -5.168 -2.983 11.932 1.00 73.62 80 ALA A C 1
ATOM 616 O O . ALA A 1 80 ? -3.939 -3.043 11.948 1.00 73.62 80 ALA A O 1
ATOM 617 N N . VAL A 1 81 ? -5.823 -1.831 11.760 1.00 76.12 81 VAL A N 1
ATOM 618 C CA . VAL A 1 81 ? -5.149 -0.536 11.629 1.00 76.12 81 VAL A CA 1
ATOM 619 C C . VAL A 1 81 ? -4.397 -0.178 12.916 1.00 76.12 81 VAL A C 1
ATOM 621 O O . VAL A 1 81 ? -3.222 0.171 12.848 1.00 76.12 81 VAL A O 1
ATOM 624 N N . ALA A 1 82 ? -5.020 -0.294 14.091 1.00 73.44 82 ALA A N 1
ATOM 625 C CA . ALA A 1 82 ? -4.372 0.029 15.366 1.00 73.44 82 ALA A CA 1
ATOM 626 C C . ALA A 1 82 ? -3.131 -0.839 15.654 1.00 73.44 82 ALA A C 1
ATOM 628 O O . ALA A 1 82 ? -2.118 -0.321 16.128 1.00 73.44 82 ALA A O 1
ATOM 629 N N . LYS A 1 83 ? -3.175 -2.129 15.294 1.00 75.06 83 LYS A N 1
ATOM 630 C CA . LYS A 1 83 ? -2.061 -3.066 15.489 1.00 75.06 83 LYS A CA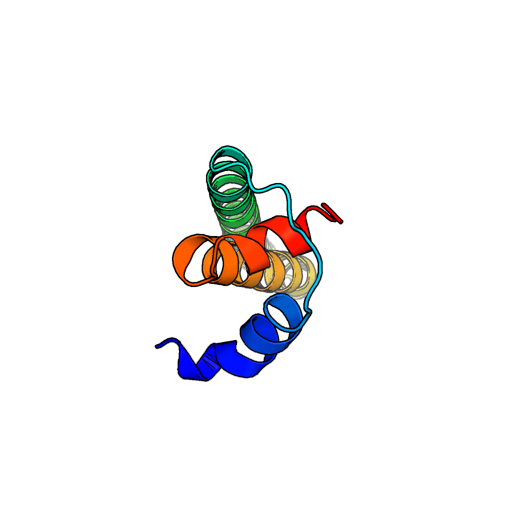 1
ATOM 631 C C . LYS A 1 83 ? -0.865 -2.771 14.579 1.00 75.06 83 LYS A C 1
ATOM 633 O O . LYS A 1 83 ? 0.265 -2.906 15.035 1.00 75.06 83 LYS A O 1
ATOM 638 N N . ILE A 1 84 ? -1.084 -2.295 13.343 1.00 76.12 84 ILE A N 1
ATOM 639 C CA . ILE A 1 84 ? 0.007 -1.773 12.488 1.00 76.12 84 ILE A CA 1
ATOM 640 C C . ILE A 1 84 ? 0.719 -0.603 13.164 1.00 76.12 84 ILE A C 1
ATOM 642 O O . ILE A 1 84 ? 1.941 -0.499 13.105 1.00 76.12 84 ILE A O 1
ATOM 646 N N . TRP A 1 85 ? -0.044 0.274 13.811 1.00 73.12 85 TRP A N 1
ATOM 647 C CA . TRP A 1 85 ? 0.496 1.450 14.486 1.00 73.12 85 TRP A CA 1
ATOM 648 C C . TRP A 1 85 ? 1.103 1.148 15.862 1.00 73.12 85 TRP A C 1
ATOM 650 O O . TRP A 1 85 ? 1.596 2.064 16.516 1.00 73.12 85 TRP A O 1
ATOM 660 N N . GLY A 1 86 ? 1.088 -0.113 16.307 1.00 66.06 86 GLY A N 1
ATOM 661 C CA . GLY A 1 86 ? 1.654 -0.508 17.594 1.00 66.06 86 GLY A CA 1
ATOM 662 C C . GLY A 1 86 ? 0.943 0.120 18.792 1.00 66.06 86 GLY A C 1
ATOM 663 O O . GLY A 1 86 ? 1.530 0.182 19.872 1.00 66.06 86 GLY A O 1
ATOM 664 N N . SER A 1 87 ? -0.302 0.589 18.623 1.00 57.94 87 SER A N 1
ATOM 665 C CA . SER A 1 87 ? -1.132 0.935 19.774 1.00 57.94 87 SER A CA 1
ATOM 666 C C . SER A 1 87 ? -1.478 -0.369 20.474 1.00 57.94 87 SER A C 1
ATOM 668 O O . SER A 1 87 ? -2.345 -1.108 20.006 1.00 57.94 87 SER A O 1
ATOM 670 N N . LYS A 1 88 ? -0.756 -0.647 21.560 1.00 49.97 88 LYS A N 1
ATOM 671 C CA . LYS A 1 88 ? -1.249 -1.541 22.602 1.00 49.97 88 LYS A CA 1
ATOM 672 C C . LYS A 1 88 ? -2.563 -1.020 23.164 1.00 49.97 88 LYS A C 1
ATOM 674 O O . LYS A 1 88 ? -2.771 0.222 23.116 1.00 49.97 88 LYS A O 1
#

Secondary structure (DSSP, 8-state):
-GGGGHHHHHHHH---------HHHHHHHHHHHHHHHHHHHHHHHHHHHTT-GGGHHHHHHHHHHHHHHHHHHHHS-HHHHHHHTT--

pLDDT: mean 78.23, std 12.6, range [49.97, 94.19]

Organism: NCBI:txid652676